Protein AF-A0A842V1S5-F1 (afdb_monomer_lite)

pLDDT: mean 82.99, std 14.12, range [38.47, 97.19]

Radius of gyration: 19.97 Å; chains: 1; bounding box: 38×26×66 Å

Sequence (93 aa):
MAHQTPAMHHLHKRKRIYKGHQKYPHPERFKRVMDKVVYAAGVATPIMTLPQVFKIFMEKSADAVSPFTWGSYFLISLIFGIYGILHREIPLI

Foldseek 3Di:
DDDPDPVVVCPVQVVCVVVVHAGPPHPDPVVNVVVVVLLVCLVVVVVVCVVVVVCCVVVVDCPVPDPVVVVVVVVVLVVQVVVCVVVVPVSSD

Structure (mmCIF, N/CA/C/O backbone):
data_AF-A0A842V1S5-F1
#
_entry.id   AF-A0A842V1S5-F1
#
loop_
_atom_site.group_PDB
_atom_site.id
_atom_site.type_symbol
_atom_site.label_atom_id
_atom_site.label_alt_id
_atom_site.label_comp_id
_atom_site.label_asym_id
_atom_site.label_entity_id
_atom_site.label_seq_id
_atom_site.pdbx_PDB_ins_code
_atom_site.Cartn_x
_atom_site.Cartn_y
_atom_site.Cartn_z
_atom_site.occupancy
_atom_site.B_iso_or_equiv
_atom_site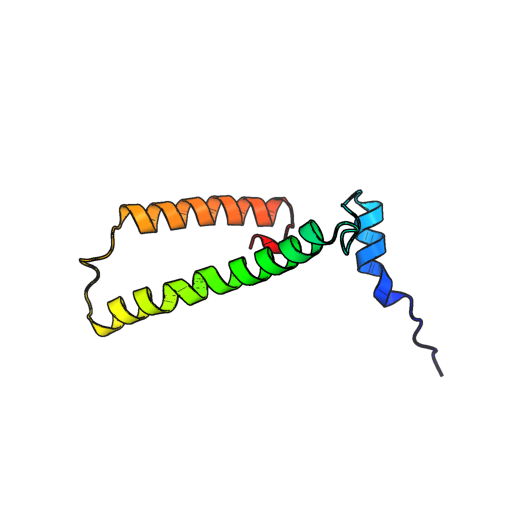.auth_seq_id
_atom_site.auth_comp_id
_atom_site.auth_asym_id
_atom_site.auth_atom_id
_atom_site.pdbx_PDB_model_num
ATOM 1 N N . MET A 1 1 ? 6.223 -11.824 45.986 1.00 38.47 1 MET A N 1
ATOM 2 C CA . MET A 1 1 ? 5.982 -12.305 44.607 1.00 38.47 1 MET A CA 1
ATOM 3 C C . MET A 1 1 ? 4.898 -11.426 43.999 1.00 38.47 1 MET A C 1
ATOM 5 O O . MET A 1 1 ? 3.758 -11.506 44.433 1.00 38.47 1 MET A O 1
ATOM 9 N N . ALA A 1 2 ? 5.262 -10.485 43.123 1.00 40.31 2 ALA A N 1
ATOM 10 C CA . ALA A 1 2 ? 4.315 -9.521 42.564 1.00 40.31 2 ALA A CA 1
ATOM 11 C C . ALA A 1 2 ? 3.399 -10.214 41.543 1.00 40.31 2 ALA A C 1
ATOM 13 O O . ALA A 1 2 ? 3.856 -10.694 40.508 1.00 40.31 2 ALA A O 1
ATOM 14 N N . HIS A 1 3 ? 2.109 -10.273 41.865 1.00 46.97 3 HIS A N 1
ATOM 15 C CA . HIS A 1 3 ? 1.051 -10.757 40.989 1.00 46.97 3 HIS A CA 1
ATOM 16 C C . HIS A 1 3 ? 0.967 -9.820 39.773 1.00 46.97 3 HIS A C 1
ATOM 18 O O . HIS A 1 3 ? 0.510 -8.682 39.888 1.00 46.97 3 HIS A O 1
ATOM 24 N N . GLN A 1 4 ? 1.432 -10.268 38.605 1.00 53.28 4 GLN A N 1
ATOM 25 C CA . GLN A 1 4 ? 1.189 -9.557 37.351 1.00 53.28 4 GLN A CA 1
ATOM 26 C C . GLN A 1 4 ? -0.325 -9.567 37.107 1.00 53.28 4 GLN A C 1
ATOM 28 O O . GLN A 1 4 ? -0.940 -10.610 36.892 1.00 53.28 4 GLN A O 1
ATOM 33 N N . THR A 1 5 ? -0.957 -8.409 37.261 1.00 51.34 5 THR A N 1
ATOM 34 C CA . THR A 1 5 ? -2.402 -8.237 37.131 1.00 51.34 5 THR A CA 1
ATOM 35 C C . THR A 1 5 ? -2.833 -8.355 35.661 1.00 51.34 5 THR A C 1
ATOM 37 O O . THR A 1 5 ? -2.165 -7.811 34.781 1.00 51.34 5 THR A O 1
ATOM 40 N N . PRO A 1 6 ? -4.008 -8.943 35.360 1.00 58.22 6 PRO A N 1
ATOM 41 C CA . PRO A 1 6 ? -4.576 -8.997 34.002 1.00 58.22 6 PRO A CA 1
ATOM 42 C C . PRO A 1 6 ? -5.001 -7.617 33.443 1.00 58.22 6 PRO A C 1
ATOM 44 O O . PRO A 1 6 ? -5.622 -7.519 32.384 1.00 58.22 6 PRO A O 1
ATOM 47 N N . ALA A 1 7 ? -4.679 -6.521 34.137 1.00 59.44 7 ALA A N 1
ATOM 48 C CA . ALA A 1 7 ? -5.175 -5.173 33.872 1.00 59.44 7 ALA A CA 1
ATOM 49 C C . ALA A 1 7 ? -4.667 -4.567 32.548 1.00 59.44 7 ALA A C 1
ATOM 51 O O . ALA A 1 7 ? -5.389 -3.793 31.910 1.00 59.44 7 ALA A O 1
ATOM 52 N N . MET A 1 8 ? -3.468 -4.946 32.093 1.00 60.69 8 MET A N 1
ATOM 53 C CA . MET A 1 8 ? -2.838 -4.364 30.897 1.00 60.69 8 MET A CA 1
ATOM 54 C C . MET A 1 8 ? -3.506 -4.813 29.584 1.00 60.69 8 MET A C 1
ATOM 56 O O . MET A 1 8 ? -3.552 -4.042 28.624 1.00 60.69 8 MET A O 1
ATOM 60 N N . HIS A 1 9 ? -4.116 -6.006 29.539 1.00 62.97 9 HIS A N 1
ATOM 61 C CA . HIS A 1 9 ? -4.769 -6.541 28.330 1.00 62.97 9 HIS A CA 1
ATOM 62 C C . HIS A 1 9 ? -5.998 -5.734 27.875 1.00 62.97 9 HIS A C 1
ATOM 64 O O . HIS A 1 9 ? -6.441 -5.844 26.729 1.00 62.97 9 HIS A O 1
ATOM 70 N N . HIS A 1 10 ? -6.554 -4.895 28.750 1.00 72.31 10 HIS A N 1
ATOM 71 C CA . HIS A 1 10 ? -7.765 -4.123 28.474 1.00 72.31 10 HIS A CA 1
ATOM 72 C C . HIS A 1 10 ? -7.503 -2.652 28.137 1.00 72.31 10 HIS A C 1
ATOM 74 O O . HIS A 1 10 ? -8.451 -1.956 27.766 1.00 72.31 10 HIS A O 1
ATOM 80 N N . LEU A 1 11 ? -6.259 -2.167 28.212 1.00 76.81 11 LEU A N 1
ATOM 81 C CA . LEU A 1 11 ? -5.944 -0.747 28.002 1.00 76.81 11 LEU A CA 1
ATOM 82 C C . LEU A 1 11 ? -6.371 -0.249 26.615 1.00 76.81 11 LEU A C 1
ATOM 84 O O . LEU A 1 11 ? -7.007 0.799 26.508 1.00 76.81 11 LEU A O 1
ATOM 88 N N . HIS A 1 12 ? -6.130 -1.033 25.560 1.00 71.50 12 HIS A N 1
ATOM 89 C CA . HIS A 1 12 ? -6.572 -0.692 24.203 1.00 71.50 12 HIS A CA 1
ATOM 90 C C . HIS A 1 12 ? -8.100 -0.630 24.068 1.00 71.50 12 HIS A C 1
ATOM 92 O O . HIS A 1 12 ? -8.625 0.263 23.402 1.00 71.50 12 HIS A O 1
ATOM 98 N N . LYS A 1 13 ? -8.827 -1.530 24.745 1.00 75.31 13 LYS A N 1
ATOM 99 C CA . LYS A 1 13 ? -10.299 -1.532 24.744 1.00 75.31 13 LYS A CA 1
ATOM 100 C C . LYS A 1 13 ? -10.850 -0.319 25.497 1.00 75.31 13 LYS A C 1
ATOM 102 O O . LYS A 1 13 ? -11.733 0.360 24.984 1.00 75.31 13 LYS A O 1
ATOM 107 N N . ARG A 1 14 ? -10.287 -0.002 26.668 1.00 79.19 14 ARG A N 1
ATOM 108 C CA . ARG A 1 14 ? -10.684 1.155 27.492 1.00 79.19 14 ARG A CA 1
ATOM 109 C C . ARG A 1 14 ? -10.416 2.483 26.782 1.00 79.19 14 ARG A C 1
ATOM 111 O O . ARG A 1 14 ? -11.298 3.332 26.733 1.00 79.19 14 ARG A O 1
ATOM 118 N N . LYS A 1 15 ? -9.245 2.629 26.154 1.00 78.62 15 LYS A N 1
ATOM 119 C CA . LYS A 1 15 ? -8.881 3.815 25.362 1.00 78.62 15 LYS A CA 1
ATOM 120 C C . LYS A 1 15 ? -9.838 4.045 24.188 1.00 78.62 15 LYS A C 1
ATOM 122 O O . LYS A 1 15 ? -10.185 5.190 23.919 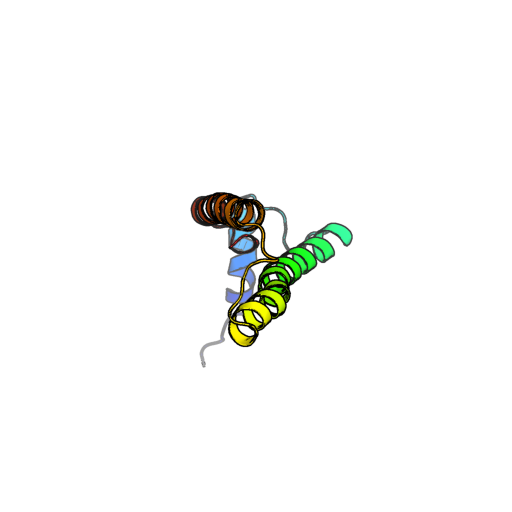1.00 78.62 15 LYS A O 1
ATOM 127 N N . ARG A 1 16 ? -10.282 2.979 23.507 1.00 80.75 16 ARG A N 1
ATOM 128 C CA . ARG A 1 16 ? -11.279 3.081 22.425 1.00 80.75 16 ARG A CA 1
ATOM 129 C C . ARG A 1 16 ? -12.643 3.548 22.927 1.00 80.75 16 ARG A C 1
ATOM 131 O O . ARG A 1 16 ? -13.215 4.435 22.308 1.00 80.75 16 ARG A O 1
ATOM 138 N N . ILE A 1 17 ? -13.111 2.998 24.049 1.00 80.62 17 ILE A N 1
ATOM 139 C CA . ILE A 1 17 ? -14.384 3.397 24.671 1.00 80.62 17 ILE A CA 1
ATOM 140 C C . ILE A 1 17 ? -14.343 4.875 25.078 1.00 80.62 17 ILE A C 1
ATOM 142 O O . ILE A 1 17 ? -15.254 5.618 24.736 1.00 80.62 17 ILE A O 1
ATOM 146 N N . TYR A 1 18 ? -13.265 5.320 25.736 1.00 81.44 18 TYR A N 1
ATOM 147 C CA . TYR A 1 18 ? -13.109 6.720 26.153 1.00 81.44 18 TYR A CA 1
ATOM 148 C C . TYR A 1 18 ? -13.102 7.699 24.970 1.00 81.44 18 TYR A C 1
ATOM 150 O O . TYR A 1 18 ? -13.657 8.786 25.057 1.00 81.44 18 TYR A O 1
ATOM 158 N N . LYS A 1 19 ? -12.507 7.300 23.841 1.00 81.12 19 LYS A N 1
ATOM 159 C CA . LYS A 1 19 ? -12.483 8.099 22.609 1.00 81.12 19 LYS A CA 1
ATOM 160 C C . LYS A 1 19 ? -13.763 7.993 21.764 1.00 81.12 19 LYS A C 1
ATOM 162 O O . LYS A 1 19 ? -13.787 8.520 20.658 1.00 81.12 19 LYS A O 1
ATOM 167 N N . GLY A 1 20 ? -14.791 7.277 22.232 1.00 77.94 20 GLY A N 1
ATOM 168 C CA . GLY A 1 20 ? -16.036 7.078 21.483 1.00 77.94 20 GLY A CA 1
ATOM 169 C C . GLY A 1 20 ? -15.868 6.272 20.190 1.00 77.94 20 GLY A C 1
ATOM 170 O O . GLY A 1 20 ? -16.724 6.325 19.312 1.00 77.94 20 GLY A O 1
ATOM 171 N N . HIS A 1 21 ? -14.768 5.529 20.041 1.00 80.19 21 HIS A N 1
ATOM 172 C CA . HIS A 1 21 ? -14.558 4.686 18.868 1.00 80.19 21 HIS A CA 1
ATOM 173 C C . HIS A 1 21 ? -15.480 3.463 18.903 1.00 80.19 21 HIS A C 1
ATOM 175 O O . HIS A 1 21 ? -15.853 2.968 19.971 1.00 80.19 21 HIS A O 1
ATOM 181 N N . GLN A 1 22 ? -15.782 2.916 17.724 1.00 78.38 22 GLN A N 1
ATOM 182 C CA . GLN A 1 22 ? -16.556 1.681 17.609 1.00 78.38 22 GLN A CA 1
ATOM 183 C C . GLN A 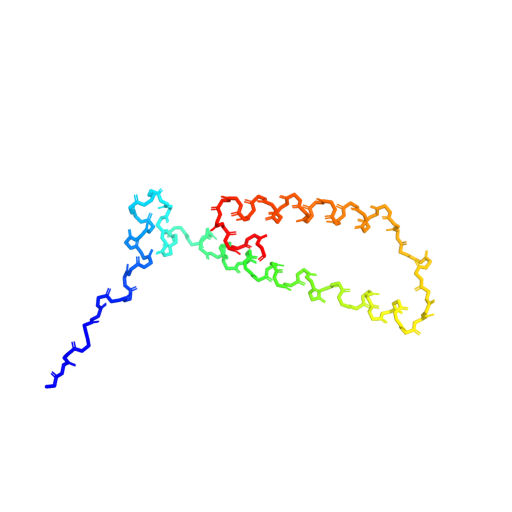1 22 ? -15.925 0.538 18.424 1.00 78.38 22 GLN A C 1
ATOM 185 O O . GLN A 1 22 ? -14.699 0.414 18.554 1.00 78.38 22 GLN A O 1
ATOM 190 N N . LYS A 1 23 ? -16.786 -0.313 18.994 1.00 77.69 23 LYS A N 1
ATOM 191 C CA . LYS A 1 23 ? -16.374 -1.441 19.834 1.00 77.69 23 LYS A CA 1
ATOM 192 C C . LYS A 1 23 ? -15.530 -2.413 19.011 1.00 77.69 23 LYS A C 1
ATOM 194 O O . LYS A 1 23 ? -15.941 -2.831 17.937 1.00 77.69 23 LYS A O 1
ATOM 199 N N . TYR A 1 24 ? -14.375 -2.807 19.547 1.00 75.06 24 TYR A N 1
ATOM 200 C CA . TYR A 1 24 ? -13.496 -3.784 18.909 1.00 75.06 24 TYR A CA 1
ATOM 201 C C . TYR A 1 24 ? -13.269 -5.015 19.793 1.00 75.06 24 TYR A C 1
ATOM 203 O O . TYR A 1 24 ? -12.916 -4.863 20.971 1.00 75.06 24 TYR A O 1
ATOM 211 N N . PRO A 1 25 ? -13.412 -6.234 19.246 1.00 82.31 25 PRO A N 1
ATOM 212 C CA . PRO A 1 25 ? -13.854 -6.530 17.875 1.00 82.31 25 PRO A CA 1
ATOM 213 C C . PRO A 1 25 ? -15.312 -6.098 17.617 1.00 82.31 25 PRO A C 1
ATOM 215 O O . PRO A 1 25 ? -16.116 -6.082 18.553 1.00 82.31 25 PRO A O 1
ATOM 218 N N . HIS A 1 26 ? -15.633 -5.739 16.367 1.00 84.56 26 HIS A N 1
ATOM 219 C CA . HIS A 1 26 ? -16.980 -5.293 15.992 1.00 84.56 26 HIS A CA 1
ATOM 220 C C . HIS A 1 26 ? -18.013 -6.420 16.240 1.00 84.56 26 HIS A C 1
ATOM 222 O O . HIS A 1 26 ? -17.702 -7.586 15.964 1.00 84.56 26 HIS A O 1
ATOM 228 N N . PRO A 1 27 ? -19.217 -6.125 16.784 1.00 86.44 27 PRO A N 1
ATOM 229 C CA . PRO A 1 27 ? -20.237 -7.142 17.075 1.00 86.44 27 PRO A CA 1
ATOM 230 C C . PRO A 1 27 ? -20.736 -7.869 15.818 1.00 86.44 27 PRO A C 1
ATOM 232 O O . PRO A 1 27 ? -20.894 -9.089 15.825 1.00 86.44 27 PRO A O 1
ATOM 235 N N . GLU A 1 28 ? -20.938 -7.137 14.721 1.00 91.94 28 GLU A N 1
ATOM 236 C CA . GLU A 1 28 ? -21.286 -7.722 13.421 1.00 91.94 28 GLU A CA 1
ATOM 237 C C . GLU A 1 28 ? -20.106 -8.483 12.803 1.00 91.94 28 GLU A C 1
ATOM 239 O O . GLU A 1 28 ? -19.000 -7.951 12.660 1.00 91.94 28 GLU A O 1
ATOM 244 N N . ARG A 1 29 ? -20.366 -9.724 12.369 1.00 89.81 29 ARG A N 1
ATOM 245 C CA . ARG A 1 29 ? -19.346 -10.613 11.791 1.00 89.81 29 ARG A CA 1
ATOM 246 C C . ARG A 1 29 ? -18.710 -10.041 10.522 1.00 89.81 29 ARG A C 1
ATOM 248 O O . ARG A 1 29 ? -17.500 -10.170 10.375 1.00 89.81 29 ARG A O 1
ATOM 255 N N . PHE A 1 30 ? -19.497 -9.404 9.653 1.00 90.00 30 PHE A N 1
ATOM 256 C CA . PHE A 1 30 ? -19.023 -8.841 8.384 1.00 90.00 30 PHE A CA 1
ATOM 257 C C . PHE A 1 30 ? -17.978 -7.743 8.599 1.00 90.00 30 PHE A C 1
ATOM 259 O O . PHE A 1 30 ? -16.856 -7.869 8.120 1.00 90.00 30 PHE A O 1
ATOM 266 N N . LYS A 1 31 ? -18.299 -6.727 9.409 1.00 85.69 31 LYS A N 1
ATOM 267 C CA . LYS A 1 31 ? -17.371 -5.633 9.737 1.00 85.69 31 LYS A CA 1
ATOM 268 C C . LYS A 1 31 ? -16.077 -6.145 10.370 1.00 85.69 31 LYS A C 1
ATOM 270 O O . LYS A 1 31 ? -14.999 -5.732 9.977 1.00 85.69 31 LYS A O 1
ATOM 275 N N . ARG A 1 32 ? -16.158 -7.146 11.253 1.00 86.25 32 ARG A N 1
ATOM 276 C CA . ARG A 1 32 ? -14.972 -7.776 11.860 1.00 86.25 32 ARG A CA 1
ATOM 277 C C . ARG A 1 32 ? -14.085 -8.523 10.856 1.00 86.25 32 ARG A C 1
ATOM 279 O O . ARG A 1 32 ? -12.878 -8.615 11.067 1.00 86.25 32 ARG A O 1
ATOM 286 N N . VAL A 1 33 ? -14.667 -9.129 9.820 1.00 91.50 33 VAL A N 1
ATOM 287 C CA . VAL A 1 33 ? -13.892 -9.729 8.721 1.00 91.50 33 VAL A CA 1
ATOM 288 C C . VAL A 1 33 ? -13.274 -8.621 7.880 1.00 91.50 33 VAL A C 1
ATOM 290 O O . VAL A 1 33 ? -12.084 -8.690 7.593 1.00 91.50 33 VAL A O 1
ATOM 293 N N . MET A 1 34 ? -14.044 -7.579 7.568 1.00 88.25 34 MET A N 1
ATOM 294 C CA . MET A 1 34 ? -13.571 -6.451 6.776 1.00 88.25 34 MET A CA 1
ATOM 295 C C . MET A 1 34 ? -12.394 -5.731 7.439 1.00 88.25 34 MET A C 1
ATOM 297 O O . MET A 1 34 ? -11.400 -5.483 6.768 1.00 88.25 34 MET A O 1
ATOM 301 N N . ASP A 1 35 ? -12.435 -5.527 8.762 1.00 85.94 35 ASP A N 1
ATOM 302 C CA . ASP A 1 35 ? -11.312 -4.983 9.537 1.00 85.94 35 ASP A CA 1
ATOM 303 C C . ASP A 1 35 ? -10.013 -5.755 9.253 1.00 85.94 35 ASP A C 1
ATOM 305 O O . ASP A 1 35 ? -8.967 -5.161 9.016 1.00 85.94 35 ASP A O 1
ATOM 309 N N . LYS A 1 36 ? -10.072 -7.095 9.231 1.00 87.75 36 LYS A N 1
ATOM 310 C CA . LYS A 1 36 ? -8.905 -7.948 8.948 1.00 87.75 36 LYS A CA 1
ATOM 311 C C . LYS A 1 36 ? -8.481 -7.892 7.483 1.00 87.75 36 LYS A C 1
ATOM 313 O O . LYS A 1 36 ? -7.286 -7.909 7.202 1.00 87.75 36 LYS A O 1
ATOM 318 N N . VAL A 1 37 ? -9.448 -7.852 6.567 1.00 90.12 37 VAL A N 1
ATOM 319 C CA . VAL A 1 37 ? -9.190 -7.771 5.124 1.00 90.12 37 VAL A CA 1
ATOM 320 C C . VAL A 1 37 ? -8.493 -6.462 4.779 1.00 90.12 37 VAL A C 1
ATOM 322 O O . VAL A 1 37 ? -7.544 -6.498 4.010 1.00 90.12 37 VAL A O 1
ATOM 325 N N . VAL A 1 38 ? -8.888 -5.337 5.378 1.00 87.75 38 VAL A N 1
ATOM 326 C CA . VAL A 1 38 ? -8.236 -4.037 5.155 1.00 87.75 38 VAL A CA 1
ATOM 327 C C . VAL A 1 38 ? -6.764 -4.084 5.564 1.00 87.75 38 VAL A C 1
ATOM 329 O O . VAL A 1 38 ? -5.910 -3.681 4.780 1.00 87.75 38 VAL A O 1
ATOM 332 N N . TYR A 1 39 ? -6.441 -4.663 6.727 1.00 84.62 39 TYR A N 1
ATOM 333 C CA . TYR A 1 39 ? -5.040 -4.857 7.126 1.00 84.62 39 TYR A CA 1
ATOM 334 C C . TYR A 1 39 ? -4.269 -5.747 6.142 1.00 84.62 39 TYR A C 1
ATOM 336 O O . TYR A 1 39 ? -3.136 -5.433 5.785 1.00 84.62 39 TYR A O 1
ATOM 344 N N . ALA A 1 40 ? -4.875 -6.846 5.682 1.00 89.19 40 ALA A N 1
ATOM 345 C CA . ALA A 1 40 ? -4.246 -7.716 4.692 1.00 89.19 40 ALA A CA 1
ATOM 346 C C . ALA A 1 40 ? -4.053 -7.003 3.343 1.00 89.19 40 ALA A C 1
ATOM 348 O O . ALA A 1 40 ? -2.997 -7.136 2.736 1.00 89.19 40 ALA A O 1
ATOM 349 N N . ALA A 1 41 ? -5.034 -6.219 2.895 1.00 89.00 41 ALA A N 1
ATOM 350 C CA . ALA A 1 41 ? -4.986 -5.458 1.652 1.00 89.00 41 ALA A CA 1
ATOM 351 C C . ALA A 1 41 ? -3.912 -4.361 1.693 1.00 89.00 41 ALA A C 1
ATOM 353 O O . ALA A 1 41 ? -3.191 -4.189 0.708 1.00 89.00 41 ALA A O 1
ATOM 354 N N . GLY A 1 42 ? -3.752 -3.680 2.834 1.00 86.88 42 GLY A N 1
ATOM 355 C CA . GLY A 1 42 ? -2.698 -2.682 3.038 1.00 86.88 42 GLY A CA 1
ATOM 356 C C . GLY A 1 42 ? -1.295 -3.256 2.830 1.00 86.88 42 GLY A C 1
ATOM 357 O O . GLY A 1 42 ? -0.458 -2.620 2.202 1.00 86.88 42 GLY A O 1
ATOM 358 N N . VAL A 1 43 ? -1.061 -4.503 3.254 1.00 88.50 43 VAL A N 1
ATOM 359 C CA . VAL A 1 43 ? 0.215 -5.210 3.038 1.00 88.50 43 VAL A CA 1
ATOM 360 C C . VAL A 1 43 ? 0.291 -5.866 1.655 1.00 88.50 43 VAL A C 1
ATOM 362 O O . VAL A 1 43 ? 1.345 -5.875 1.022 1.00 88.50 43 VAL A O 1
ATOM 365 N N . ALA A 1 44 ? -0.814 -6.415 1.153 1.00 91.69 44 ALA A N 1
ATOM 366 C CA . ALA A 1 44 ? -0.842 -7.095 -0.137 1.00 91.69 44 ALA A CA 1
ATOM 367 C C . ALA A 1 44 ? -0.582 -6.125 -1.294 1.00 91.69 44 ALA A C 1
ATOM 369 O O . ALA A 1 44 ? 0.105 -6.490 -2.242 1.00 91.69 44 ALA A O 1
ATOM 370 N N . THR A 1 45 ? -1.077 -4.890 -1.208 1.00 88.56 45 THR A N 1
ATOM 371 C CA . THR A 1 45 ? -0.906 -3.875 -2.258 1.00 88.56 45 THR A CA 1
ATOM 372 C C . THR A 1 45 ? 0.570 -3.641 -2.624 1.00 88.56 45 THR A C 1
ATOM 374 O O . THR A 1 45 ? 0.908 -3.840 -3.791 1.00 88.56 45 THR A O 1
ATOM 377 N N . PRO A 1 46 ? 1.486 -3.306 -1.689 1.00 89.44 46 PRO A N 1
ATOM 378 C CA . PRO A 1 46 ? 2.908 -3.163 -2.008 1.00 89.44 46 PRO A CA 1
ATOM 379 C C . PRO A 1 46 ? 3.588 -4.486 -2.386 1.00 89.44 46 PRO A C 1
ATOM 381 O O . PRO A 1 46 ? 4.522 -4.480 -3.177 1.00 89.44 46 PRO A O 1
ATOM 384 N N . ILE A 1 47 ? 3.130 -5.639 -1.886 1.00 95.31 47 ILE A N 1
ATOM 385 C CA . ILE A 1 47 ? 3.666 -6.938 -2.333 1.00 95.31 47 ILE A CA 1
ATOM 386 C C . ILE A 1 47 ? 3.338 -7.172 -3.812 1.00 95.31 47 ILE A C 1
ATOM 388 O O . ILE A 1 47 ? 4.193 -7.614 -4.577 1.00 95.31 47 ILE A O 1
ATOM 392 N N . MET A 1 48 ? 2.119 -6.838 -4.232 1.00 94.44 48 MET A N 1
ATOM 393 C CA . MET A 1 48 ? 1.663 -7.013 -5.611 1.00 94.44 48 MET A CA 1
ATOM 394 C C . MET A 1 48 ? 2.326 -6.036 -6.589 1.00 94.44 48 MET A C 1
ATOM 396 O O . MET A 1 48 ? 2.312 -6.292 -7.791 1.00 94.44 48 MET A O 1
ATOM 400 N N . THR A 1 49 ? 2.949 -4.953 -6.114 1.00 93.06 49 THR A N 1
ATOM 401 C CA . THR A 1 49 ? 3.753 -4.065 -6.969 1.00 93.06 49 THR A CA 1
ATOM 402 C C . THR A 1 49 ? 5.191 -4.557 -7.161 1.00 93.06 49 THR A C 1
ATOM 404 O O . THR A 1 49 ? 5.829 -4.171 -8.144 1.00 93.06 49 THR A O 1
ATOM 407 N N . LEU A 1 50 ? 5.696 -5.459 -6.306 1.00 95.38 50 LEU A N 1
ATOM 408 C CA . LEU A 1 50 ? 7.065 -5.987 -6.405 1.00 95.38 50 LEU A CA 1
ATOM 409 C C . LEU A 1 50 ? 7.386 -6.651 -7.754 1.00 95.38 50 LEU A C 1
ATOM 411 O O . LEU A 1 50 ? 8.460 -6.363 -8.279 1.00 95.38 50 LEU A O 1
ATOM 415 N N . PRO A 1 51 ? 6.517 -7.484 -8.368 1.00 94.81 51 PRO A N 1
ATOM 416 C CA . PRO A 1 51 ? 6.814 -8.086 -9.667 1.00 94.81 51 PRO A CA 1
ATOM 417 C C . PRO A 1 51 ? 7.044 -7.042 -10.763 1.00 94.81 51 PRO A C 1
ATOM 419 O O . PRO A 1 51 ? 7.956 -7.194 -11.572 1.00 94.81 51 PRO A O 1
ATOM 422 N N . GLN A 1 52 ? 6.264 -5.955 -10.765 1.00 94.00 52 GLN A N 1
ATOM 423 C CA . GLN A 1 52 ? 6.419 -4.872 -11.736 1.00 94.00 52 GLN A CA 1
ATOM 424 C C . GLN A 1 52 ? 7.736 -4.120 -11.524 1.00 94.00 52 GLN A C 1
ATOM 426 O O . GLN A 1 52 ? 8.432 -3.821 -12.491 1.00 94.00 52 GLN A O 1
ATOM 431 N N . VAL A 1 53 ? 8.112 -3.861 -10.268 1.00 93.94 53 VAL A N 1
ATOM 432 C CA . VAL A 1 53 ? 9.406 -3.251 -9.931 1.00 93.94 53 VAL A CA 1
ATOM 433 C C . VAL A 1 53 ? 10.553 -4.166 -10.361 1.00 93.94 53 VAL A C 1
ATOM 435 O O . VAL A 1 53 ? 11.464 -3.729 -11.060 1.00 93.94 53 VAL A O 1
ATOM 438 N N . PHE A 1 54 ? 10.488 -5.450 -10.010 1.00 96.31 54 PHE A N 1
ATOM 439 C CA . PHE A 1 54 ? 11.502 -6.436 -10.379 1.00 96.31 54 PHE A CA 1
ATOM 440 C C . PHE A 1 54 ? 11.676 -6.535 -11.897 1.00 96.31 54 PHE A C 1
ATOM 442 O O . PHE A 1 54 ? 12.807 -6.530 -12.381 1.00 96.31 54 PHE A O 1
ATOM 449 N N . LYS A 1 55 ? 10.569 -6.542 -12.649 1.00 95.38 55 LYS A N 1
ATOM 450 C CA . LYS A 1 55 ? 10.579 -6.538 -14.115 1.00 95.38 55 LYS A CA 1
ATOM 451 C C . LYS A 1 55 ? 11.348 -5.338 -14.672 1.00 95.38 55 LYS A C 1
ATOM 453 O O . LYS A 1 55 ? 12.260 -5.537 -15.464 1.00 95.38 55 LYS A O 1
ATOM 458 N N . ILE A 1 56 ? 11.072 -4.125 -14.187 1.00 96.19 56 ILE A N 1
ATOM 459 C CA . ILE A 1 56 ? 11.792 -2.905 -14.600 1.00 96.19 56 ILE A CA 1
ATOM 460 C C . ILE A 1 56 ? 13.295 -3.031 -14.3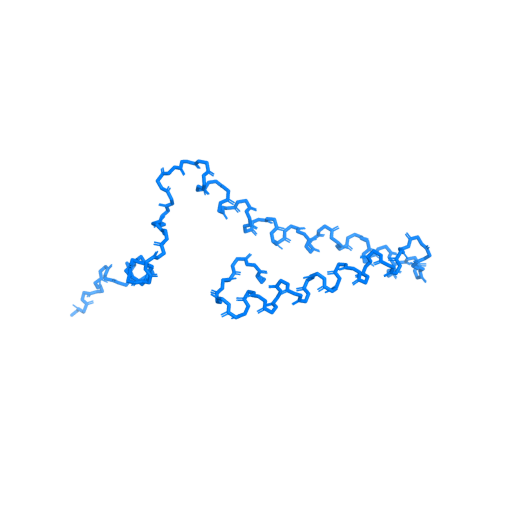10 1.00 96.19 56 ILE A C 1
ATOM 462 O O . ILE A 1 56 ? 14.133 -2.684 -15.142 1.00 96.19 56 ILE A O 1
ATOM 466 N N . PHE A 1 57 ? 13.660 -3.557 -13.137 1.00 96.12 57 PHE A N 1
ATOM 467 C CA . PHE A 1 57 ? 15.065 -3.719 -12.759 1.00 96.12 57 PHE A CA 1
ATOM 468 C C . PHE A 1 57 ? 15.799 -4.802 -13.556 1.00 96.12 57 PHE A C 1
ATOM 470 O O . PHE A 1 57 ? 17.005 -4.650 -13.767 1.00 96.12 57 PHE A O 1
ATOM 477 N N . MET A 1 58 ? 15.120 -5.872 -13.975 1.00 97.19 58 MET A N 1
ATOM 478 C CA . MET A 1 58 ? 15.704 -6.932 -14.804 1.00 97.19 58 MET A CA 1
ATOM 479 C C . MET A 1 58 ? 15.790 -6.521 -16.274 1.00 97.19 58 MET A C 1
ATOM 481 O O . MET A 1 58 ? 16.849 -6.651 -16.880 1.00 97.19 58 MET A O 1
ATOM 485 N N . GLU A 1 59 ? 14.706 -5.981 -16.828 1.00 96.44 59 GLU A N 1
ATOM 486 C CA . GLU A 1 59 ? 14.614 -5.582 -18.238 1.00 96.44 59 GLU A CA 1
ATOM 487 C C . GLU A 1 59 ? 15.329 -4.257 -18.525 1.00 96.44 59 GLU A C 1
ATOM 489 O O . GLU A 1 59 ? 15.581 -3.934 -19.682 1.00 96.44 59 GLU A O 1
ATOM 494 N N . LYS A 1 60 ? 15.664 -3.481 -17.483 1.00 95.81 60 LYS A N 1
ATOM 495 C CA . LYS A 1 60 ? 16.249 -2.132 -17.588 1.00 95.81 60 LYS A CA 1
ATOM 496 C C . LYS A 1 60 ? 15.407 -1.166 -18.433 1.00 95.81 60 LYS A C 1
ATOM 498 O O . LYS A 1 60 ? 15.923 -0.156 -18.898 1.00 95.81 60 LYS A O 1
ATOM 503 N N . SER A 1 61 ? 14.116 -1.453 -18.591 1.00 93.12 61 SER A N 1
ATOM 504 C CA . SER A 1 61 ? 13.150 -0.632 -19.317 1.00 93.12 61 SER A CA 1
ATOM 505 C C . SER A 1 61 ? 11.882 -0.444 -18.485 1.00 93.12 61 SER A C 1
ATOM 507 O O . SER A 1 61 ? 11.459 -1.329 -17.738 1.00 93.12 61 SER A O 1
ATOM 509 N N . ALA A 1 62 ? 11.282 0.736 -18.620 1.00 94.19 62 ALA A N 1
ATOM 510 C CA . ALA A 1 62 ? 9.988 1.084 -18.047 1.00 94.19 62 ALA A CA 1
ATOM 511 C C . ALA A 1 62 ? 8.978 1.497 -19.133 1.00 94.19 62 ALA A C 1
ATOM 513 O O . ALA A 1 62 ? 7.978 2.134 -18.820 1.00 94.19 62 ALA A O 1
ATOM 514 N N . ASP A 1 63 ? 9.203 1.126 -20.397 1.00 93.06 63 ASP A N 1
ATOM 515 C CA . ASP A 1 63 ? 8.406 1.626 -21.532 1.00 93.06 63 ASP A CA 1
ATOM 516 C C . ASP A 1 63 ? 6.934 1.192 -21.466 1.00 93.06 63 ASP A C 1
ATOM 518 O O . ASP A 1 63 ? 6.036 1.899 -21.916 1.00 93.06 63 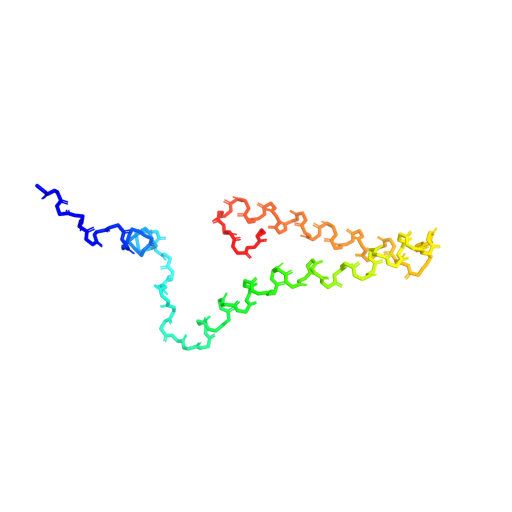ASP A O 1
ATOM 522 N N . ALA A 1 64 ? 6.666 0.038 -20.849 1.00 88.69 64 ALA A N 1
ATOM 523 C CA . ALA A 1 64 ? 5.313 -0.472 -20.627 1.00 88.69 64 ALA A CA 1
ATOM 524 C C . ALA A 1 64 ? 4.612 0.156 -19.403 1.00 88.69 64 ALA A C 1
ATOM 526 O O . ALA A 1 64 ? 3.485 -0.220 -19.073 1.00 88.69 64 ALA A O 1
ATOM 527 N N . VAL A 1 65 ? 5.275 1.071 -18.691 1.00 94.00 65 VAL A N 1
ATOM 528 C CA . VAL A 1 65 ? 4.791 1.651 -17.438 1.00 94.00 65 VAL A CA 1
ATOM 529 C C . VAL A 1 65 ? 4.325 3.080 -17.674 1.00 94.00 65 VAL A C 1
ATOM 531 O O . VAL A 1 65 ? 5.104 3.947 -18.045 1.00 94.00 65 VAL A O 1
ATOM 534 N N . SER A 1 66 ? 3.047 3.348 -17.406 1.00 95.62 66 SER A N 1
ATOM 535 C CA . SER A 1 66 ? 2.481 4.694 -17.543 1.00 95.62 66 SER A CA 1
ATOM 536 C C . SER A 1 66 ? 2.942 5.622 -16.407 1.00 95.62 66 SER A C 1
ATOM 538 O O . SER A 1 66 ? 2.589 5.370 -15.246 1.00 95.62 66 SER A O 1
ATOM 540 N N . PRO A 1 67 ? 3.639 6.739 -16.708 1.00 92.75 67 PRO A N 1
ATOM 541 C CA . PRO A 1 67 ? 4.004 7.737 -15.701 1.00 92.75 67 PRO A CA 1
ATOM 542 C C . PRO A 1 67 ? 2.780 8.383 -15.052 1.00 92.75 67 PRO A C 1
ATOM 544 O O . PRO A 1 67 ? 2.801 8.690 -13.864 1.00 92.75 67 PRO A O 1
ATOM 547 N N . PHE A 1 68 ? 1.688 8.541 -15.809 1.00 96.69 68 PHE A N 1
ATOM 548 C CA . PHE A 1 68 ? 0.439 9.087 -15.284 1.00 96.69 68 PHE A CA 1
ATOM 549 C C . PHE A 1 68 ? -0.168 8.165 -14.230 1.00 96.69 68 PHE A C 1
ATOM 551 O O . PHE A 1 68 ? -0.532 8.633 -13.158 1.00 96.69 68 PHE A O 1
ATOM 558 N N . THR A 1 69 ? -0.213 6.854 -14.482 1.00 94.00 69 THR A N 1
ATOM 559 C CA . THR A 1 69 ? -0.774 5.890 -13.525 1.00 94.00 69 THR A CA 1
ATOM 560 C C . THR A 1 69 ? 0.025 5.864 -12.221 1.00 94.00 69 THR A C 1
ATOM 562 O O . THR A 1 69 ? -0.553 5.991 -11.143 1.00 94.00 69 THR A O 1
ATOM 565 N N . TRP A 1 70 ? 1.354 5.760 -12.302 1.00 93.81 70 TRP A N 1
ATOM 566 C CA . TRP A 1 70 ? 2.213 5.721 -11.112 1.00 93.81 70 TRP A CA 1
ATOM 567 C C . TRP A 1 70 ? 2.275 7.066 -10.386 1.00 93.81 70 TRP A C 1
ATOM 569 O O . TRP A 1 70 ? 2.284 7.094 -9.156 1.00 93.81 70 TRP A O 1
ATOM 579 N N . GLY A 1 71 ? 2.233 8.177 -11.126 1.00 96.12 71 GLY A N 1
ATOM 580 C CA . GLY A 1 71 ? 2.104 9.517 -10.560 1.00 96.12 71 GLY A CA 1
ATOM 581 C C . GLY A 1 71 ? 0.784 9.703 -9.810 1.00 96.12 71 GLY A C 1
ATOM 582 O O . GLY A 1 71 ? 0.783 10.201 -8.686 1.00 96.12 71 GLY A O 1
ATOM 583 N N . SER A 1 72 ? -0.337 9.240 -10.372 1.00 96.06 72 SER A N 1
ATOM 584 C CA . SER A 1 72 ? -1.632 9.262 -9.684 1.00 96.06 72 SER A CA 1
ATOM 585 C C . SER A 1 72 ? -1.621 8.403 -8.423 1.00 96.06 72 SER A C 1
ATOM 587 O O . SER A 1 72 ? -2.086 8.865 -7.384 1.00 96.06 72 SER A O 1
ATOM 589 N N . TYR A 1 73 ? -1.054 7.193 -8.474 1.00 93.38 73 TYR A N 1
ATOM 590 C CA . TYR A 1 73 ? -0.915 6.347 -7.284 1.00 93.38 73 TYR A CA 1
ATOM 591 C C . TYR A 1 73 ? -0.079 7.026 -6.205 1.00 93.38 73 TYR A C 1
ATOM 593 O O . TYR A 1 73 ? -0.503 7.061 -5.055 1.00 93.38 73 TYR A O 1
ATOM 601 N N . PHE A 1 74 ? 1.043 7.645 -6.573 1.00 94.12 74 PHE A N 1
ATOM 602 C CA . PHE A 1 74 ? 1.874 8.393 -5.635 1.00 94.12 74 PHE A CA 1
ATOM 603 C C . PHE A 1 74 ? 1.110 9.544 -4.966 1.00 94.12 74 PHE A C 1
ATOM 605 O O . PHE A 1 74 ? 1.116 9.653 -3.741 1.00 94.12 74 PHE A O 1
ATOM 612 N N . LEU A 1 75 ? 0.405 10.373 -5.743 1.00 96.69 75 LEU A N 1
ATOM 613 C CA . LEU A 1 75 ? -0.375 11.492 -5.201 1.00 96.69 75 LEU A CA 1
ATOM 614 C C . LEU A 1 75 ? -1.498 11.016 -4.273 1.00 96.69 75 LEU A C 1
ATOM 616 O O . LEU A 1 75 ? -1.689 11.579 -3.195 1.00 96.69 75 LEU A O 1
ATOM 620 N N . ILE A 1 76 ? -2.216 9.962 -4.660 1.00 93.25 76 ILE A N 1
ATOM 621 C CA . ILE A 1 76 ? -3.271 9.372 -3.832 1.00 93.25 76 ILE A CA 1
ATOM 622 C C . ILE A 1 76 ? -2.665 8.812 -2.538 1.00 93.25 76 ILE A C 1
ATOM 624 O O . ILE A 1 76 ? -3.149 9.137 -1.455 1.00 93.25 76 ILE A O 1
ATOM 628 N N . SER A 1 77 ? -1.574 8.045 -2.619 1.00 90.12 77 SER A N 1
ATOM 629 C CA . SER A 1 77 ? -0.861 7.526 -1.446 1.00 90.12 77 SER A CA 1
ATOM 630 C C . SER A 1 77 ? -0.381 8.637 -0.513 1.00 90.12 77 SER A C 1
ATOM 632 O O . SER A 1 77 ? -0.478 8.478 0.701 1.00 90.1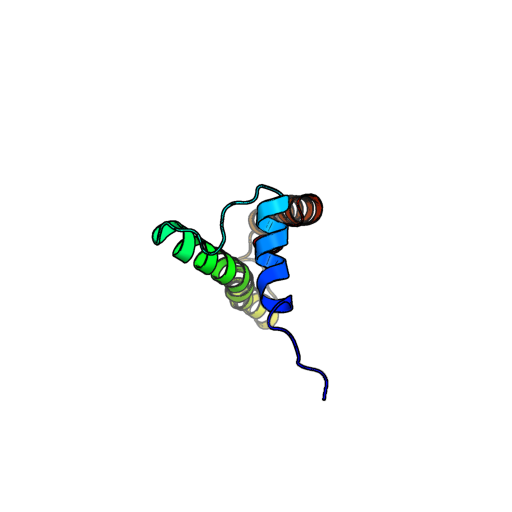2 77 SER A O 1
ATOM 634 N N . LEU A 1 78 ? 0.076 9.778 -1.040 1.00 93.44 78 LEU A N 1
ATOM 635 C CA . LEU A 1 78 ? 0.425 10.937 -0.216 1.00 93.44 78 LEU A CA 1
ATOM 636 C C . LEU A 1 78 ? -0.787 11.494 0.535 1.00 93.44 78 LEU A C 1
ATOM 638 O O . LEU A 1 78 ? -0.691 11.737 1.738 1.00 93.44 78 LEU A O 1
ATOM 642 N N . ILE A 1 79 ? -1.928 11.667 -0.140 1.00 91.88 79 ILE A N 1
ATOM 643 C CA . ILE A 1 79 ? -3.161 12.156 0.497 1.00 91.88 79 ILE A CA 1
ATOM 644 C C . ILE A 1 79 ? -3.592 11.202 1.617 1.00 91.88 79 ILE A C 1
ATOM 646 O O . ILE A 1 79 ? -3.846 11.649 2.737 1.00 91.88 79 ILE A O 1
ATOM 650 N N . PHE A 1 80 ? -3.628 9.894 1.346 1.00 86.75 80 PHE A N 1
ATOM 651 C CA . PHE A 1 80 ? -3.990 8.884 2.346 1.00 86.75 80 PHE A CA 1
ATOM 652 C C . PHE A 1 80 ? -2.974 8.797 3.490 1.00 86.75 80 PHE A C 1
ATOM 654 O O . PHE A 1 80 ? -3.380 8.695 4.646 1.00 86.75 80 PHE A O 1
ATOM 661 N N . GLY A 1 81 ? -1.677 8.918 3.205 1.00 87.44 81 GLY A N 1
ATOM 662 C CA . GLY A 1 81 ? -0.628 8.944 4.224 1.00 87.44 81 GLY A CA 1
ATOM 663 C C . GLY A 1 81 ? -0.760 10.151 5.154 1.00 87.44 81 GLY A C 1
ATOM 664 O O . GLY A 1 81 ? -0.772 9.993 6.375 1.00 87.44 81 GLY A O 1
ATOM 665 N N . ILE A 1 82 ? -0.947 11.354 4.598 1.00 89.19 82 ILE A N 1
ATOM 666 C CA . ILE A 1 82 ? -1.200 12.577 5.381 1.00 89.19 82 ILE A CA 1
ATOM 667 C C . ILE A 1 82 ? -2.471 12.416 6.221 1.00 89.19 82 ILE A C 1
ATOM 669 O O . ILE A 1 82 ? -2.466 12.719 7.417 1.00 89.19 82 ILE A O 1
ATOM 673 N N . TYR A 1 83 ? -3.547 11.903 5.620 1.00 84.00 83 TYR A N 1
ATOM 674 C CA . TYR A 1 83 ? -4.805 11.647 6.316 1.00 84.00 83 TYR A CA 1
ATOM 675 C C . TYR A 1 83 ? -4.625 10.668 7.485 1.00 84.00 83 TYR A C 1
ATOM 677 O O . TYR A 1 83 ? -5.070 10.963 8.599 1.00 84.00 83 TYR A O 1
ATOM 685 N N . GLY A 1 84 ? -3.933 9.547 7.264 1.00 81.00 84 GLY A N 1
ATOM 686 C CA . GLY A 1 84 ? -3.660 8.526 8.276 1.00 81.00 84 GLY A CA 1
ATOM 687 C C . GLY A 1 84 ? -2.818 9.057 9.436 1.00 81.00 84 GLY A C 1
ATOM 688 O O . GLY A 1 84 ? -3.139 8.793 10.600 1.00 81.00 84 GLY A O 1
ATOM 689 N N . ILE A 1 85 ? -1.796 9.873 9.144 1.00 84.06 85 ILE A N 1
ATOM 690 C CA . ILE A 1 85 ? -0.972 10.544 10.164 1.00 84.06 85 ILE A CA 1
ATOM 691 C C . ILE A 1 85 ? -1.834 11.500 10.997 1.00 84.06 85 ILE A C 1
ATOM 693 O O . ILE A 1 85 ? -1.796 11.445 12.231 1.00 84.06 85 ILE A O 1
ATOM 697 N N . LEU A 1 86 ? -2.641 12.341 10.342 1.00 82.88 86 LEU A N 1
ATOM 698 C CA . LEU A 1 86 ? -3.480 13.340 11.008 1.00 82.88 86 LEU A CA 1
ATOM 699 C C . LEU A 1 86 ? -4.535 12.694 11.920 1.00 82.88 86 LEU A C 1
ATOM 701 O O . LEU A 1 86 ? -4.736 13.143 13.050 1.00 82.88 86 LEU A O 1
ATOM 705 N N . HIS A 1 87 ? -5.164 11.606 11.469 1.00 79.50 87 HIS A N 1
ATOM 706 C CA . HIS A 1 87 ? -6.233 10.924 12.208 1.00 79.50 87 HIS A CA 1
ATOM 707 C C . HIS A 1 87 ? -5.716 9.823 13.153 1.00 79.50 87 HIS A C 1
ATOM 709 O O . HIS A 1 87 ? -6.487 9.257 13.931 1.00 79.50 87 HIS A O 1
ATOM 715 N N . ARG A 1 88 ? -4.397 9.556 13.165 1.00 68.31 88 ARG A N 1
ATOM 716 C CA . ARG A 1 88 ? -3.743 8.472 13.930 1.00 68.31 88 ARG A CA 1
ATOM 717 C C . ARG A 1 88 ? -4.361 7.096 13.658 1.00 68.31 88 ARG A C 1
ATOM 719 O O . ARG A 1 88 ? -4.398 6.232 14.543 1.00 68.31 88 ARG A O 1
ATOM 726 N N . GLU A 1 89 ? -4.844 6.898 12.439 1.00 66.94 89 GLU A N 1
ATOM 727 C CA . GLU A 1 89 ? -5.439 5.649 11.985 1.00 66.94 89 GLU A CA 1
ATOM 728 C C . GLU A 1 89 ? -4.363 4.800 11.309 1.00 66.94 89 GLU A C 1
ATOM 730 O O . GLU A 1 89 ? -4.159 4.837 10.102 1.00 66.94 89 GLU A O 1
ATOM 735 N N . ILE A 1 90 ? -3.685 3.997 12.135 1.00 57.59 90 ILE A N 1
ATOM 736 C CA . ILE A 1 90 ? -2.620 3.063 11.733 1.00 57.59 90 ILE A CA 1
ATOM 737 C C . ILE A 1 90 ? -3.006 2.093 10.587 1.00 57.59 90 ILE A C 1
ATOM 739 O O . ILE A 1 90 ? -2.106 1.741 9.842 1.00 57.59 90 ILE A O 1
ATOM 743 N N . PRO A 1 91 ? -4.268 1.641 10.378 1.00 57.22 91 PRO A N 1
ATOM 744 C CA . PRO A 1 91 ? -4.578 0.722 9.272 1.00 57.22 91 PRO A CA 1
ATOM 745 C C . PRO A 1 91 ? -4.408 1.315 7.865 1.00 57.22 91 PRO A C 1
ATOM 747 O O . PRO A 1 91 ? -4.435 0.553 6.904 1.00 57.22 91 PRO A O 1
ATOM 750 N N . LEU A 1 92 ? -4.332 2.645 7.742 1.00 53.97 92 LEU A N 1
ATOM 751 C CA . LEU A 1 92 ? -4.291 3.363 6.461 1.00 53.97 92 LEU A CA 1
ATOM 752 C C . LEU A 1 92 ? -2.874 3.794 6.048 1.00 53.97 92 LEU A C 1
ATOM 754 O O . LEU A 1 92 ? -2.718 4.335 4.954 1.00 53.97 92 LEU A O 1
ATOM 758 N N . ILE A 1 93 ? -1.879 3.587 6.919 1.00 49.25 93 ILE A N 1
ATOM 759 C CA . ILE A 1 93 ? -0.458 3.870 6.664 1.00 49.25 93 ILE A CA 1
ATOM 760 C C . ILE A 1 93 ? 0.258 2.564 6.331 1.00 49.25 93 ILE A C 1
ATOM 762 O O . ILE A 1 93 ? 0.043 1.579 7.074 1.00 49.25 93 ILE A O 1
#

Secondary structure (DSSP, 8-state):
-----GGGGGHHHHHHHHTTPPPSS-SSHHHHHHHHHHHHHHHHHHHHHHHHHHHHHHHS--TTS-HHHHHHHHHHHHHHHHHHHHHT-GGG-